Protein AF-A0A0Q5BHX9-F1 (afdb_monomer_lite)

pLDDT: mean 83.66, std 9.31, range [44.53, 96.62]

Structure (mmCIF, N/CA/C/O backbone):
data_AF-A0A0Q5BHX9-F1
#
_entry.id   AF-A0A0Q5BHX9-F1
#
loop_
_atom_site.group_PDB
_atom_site.id
_atom_site.type_symbol
_atom_site.label_atom_id
_atom_site.label_alt_id
_atom_site.label_comp_id
_atom_site.label_asym_id
_atom_site.label_entity_id
_atom_site.label_seq_id
_atom_site.pdbx_PDB_ins_code
_atom_site.Cartn_x
_atom_site.Cartn_y
_atom_site.Cartn_z
_atom_site.occupancy
_atom_site.B_iso_or_equiv
_atom_site.auth_seq_id
_atom_site.auth_comp_id
_atom_site.auth_asym_id
_atom_site.auth_atom_id
_atom_site.pdbx_PDB_model_num
ATOM 1 N N . MET A 1 1 ? 22.076 -3.903 -33.497 1.00 70.56 1 MET A N 1
ATOM 2 C CA . MET A 1 1 ? 22.613 -3.344 -32.240 1.00 70.56 1 MET A CA 1
ATOM 3 C C . MET A 1 1 ? 22.388 -4.386 -31.157 1.00 70.56 1 MET A C 1
ATOM 5 O O . MET A 1 1 ? 21.286 -4.913 -31.093 1.00 70.56 1 MET A O 1
ATOM 9 N N . SER A 1 2 ? 23.428 -4.766 -30.419 1.00 85.19 2 SER A N 1
ATOM 10 C CA . SER A 1 2 ? 23.358 -5.729 -29.311 1.00 85.19 2 SER A CA 1
ATOM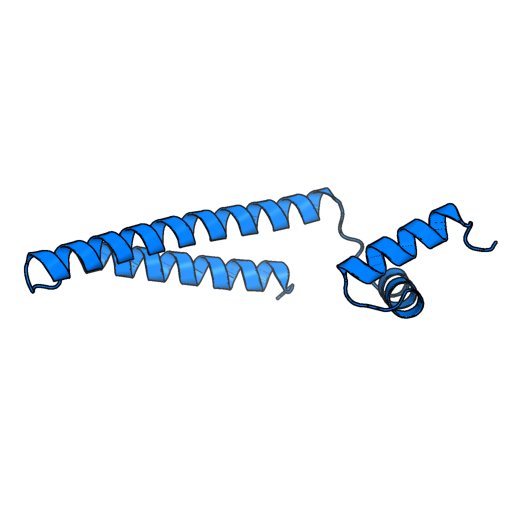 11 C C . SER A 1 2 ? 23.388 -4.991 -27.976 1.00 85.19 2 SER A C 1
ATOM 13 O O . SER A 1 2 ? 23.937 -3.894 -27.907 1.00 85.19 2 SER A O 1
ATOM 15 N N . VAL A 1 3 ? 22.827 -5.608 -26.937 1.00 89.75 3 VAL A N 1
ATOM 16 C CA . VAL A 1 3 ? 22.885 -5.113 -25.555 1.00 89.75 3 VAL A CA 1
ATOM 17 C C . VAL A 1 3 ? 24.351 -4.998 -25.123 1.00 89.75 3 VAL A C 1
ATOM 19 O O . VAL A 1 3 ? 25.135 -5.928 -25.331 1.00 89.75 3 VAL A O 1
ATOM 22 N N . THR A 1 4 ? 24.737 -3.852 -24.571 1.00 96.06 4 THR A N 1
ATOM 23 C CA . THR A 1 4 ? 26.073 -3.633 -24.000 1.00 96.06 4 THR A CA 1
ATOM 24 C C . THR A 1 4 ? 26.235 -4.393 -22.675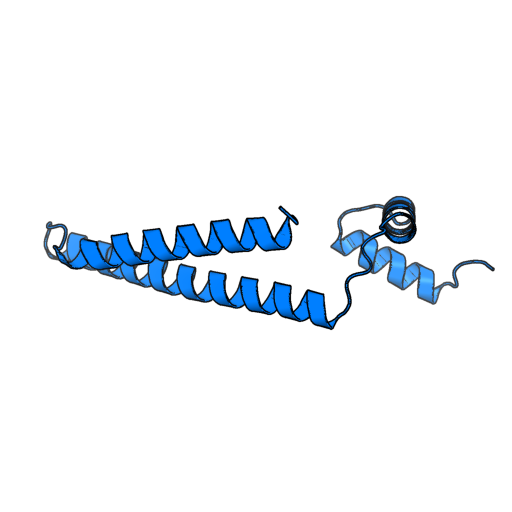 1.00 96.06 4 THR A C 1
ATOM 26 O O . THR A 1 4 ? 25.240 -4.737 -22.039 1.00 96.06 4 THR A O 1
ATOM 29 N N . PRO A 1 5 ? 27.468 -4.649 -22.196 1.00 95.94 5 PRO A N 1
ATOM 30 C CA . PRO A 1 5 ? 27.672 -5.325 -20.910 1.00 95.94 5 PRO A CA 1
ATOM 31 C C . PRO A 1 5 ? 27.011 -4.613 -19.719 1.00 95.94 5 PRO A C 1
ATOM 33 O O . PRO A 1 5 ? 26.523 -5.268 -18.801 1.00 95.94 5 PRO A O 1
ATOM 36 N N . GLU A 1 6 ? 26.972 -3.279 -19.740 1.00 95.50 6 GLU A N 1
ATOM 37 C CA . GLU A 1 6 ? 26.328 -2.472 -18.699 1.00 95.50 6 GLU A CA 1
ATOM 38 C C . GLU A 1 6 ? 24.798 -2.605 -18.742 1.00 95.50 6 GLU A C 1
ATOM 40 O O . GLU A 1 6 ? 24.157 -2.824 -17.714 1.00 95.50 6 GLU A O 1
ATOM 45 N N . GLU A 1 7 ? 24.201 -2.552 -19.934 1.00 93.12 7 GLU A N 1
ATOM 46 C CA . GLU A 1 7 ? 22.765 -2.791 -20.109 1.00 93.12 7 GLU A CA 1
ATOM 47 C C . GLU A 1 7 ? 22.374 -4.230 -19.721 1.00 93.12 7 GLU A C 1
ATOM 49 O O . GLU A 1 7 ? 21.332 -4.429 -19.097 1.00 93.12 7 GLU A O 1
ATOM 54 N N . ASP A 1 8 ? 23.214 -5.231 -20.016 1.00 95.19 8 ASP A N 1
ATOM 55 C CA . ASP A 1 8 ? 22.984 -6.628 -19.614 1.00 95.19 8 ASP A CA 1
ATOM 56 C C . ASP A 1 8 ? 23.017 -6.789 -18.086 1.00 95.19 8 ASP A C 1
ATOM 58 O O . ASP A 1 8 ? 22.164 -7.470 -17.514 1.00 95.19 8 ASP A O 1
ATOM 62 N N . ALA A 1 9 ? 23.941 -6.107 -17.401 1.00 96.62 9 ALA A N 1
ATOM 63 C CA . ALA A 1 9 ? 23.986 -6.091 -15.940 1.00 96.62 9 ALA A CA 1
ATOM 64 C C . ALA A 1 9 ? 22.705 -5.489 -15.334 1.00 96.62 9 ALA A C 1
ATOM 66 O O . ALA A 1 9 ? 22.124 -6.074 -14.415 1.00 96.62 9 ALA A O 1
ATOM 67 N N . HIS A 1 10 ? 22.213 -4.372 -15.882 1.00 92.88 10 HIS A 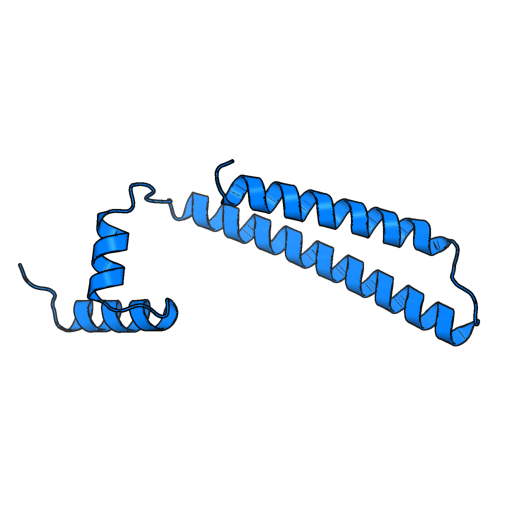N 1
ATOM 68 C CA . HIS A 1 10 ? 20.947 -3.772 -15.453 1.00 92.88 10 HIS A CA 1
ATOM 69 C C . HIS A 1 10 ? 19.746 -4.697 -15.692 1.00 92.88 10 HIS A C 1
ATOM 71 O O . HIS A 1 10 ? 18.884 -4.830 -14.818 1.00 92.88 10 HIS A O 1
ATOM 77 N N . LEU A 1 11 ? 19.689 -5.362 -16.849 1.00 93.19 11 LEU A N 1
ATOM 78 C CA . LEU A 1 11 ? 18.623 -6.311 -17.168 1.00 93.19 11 LEU A CA 1
ATOM 79 C C . LEU A 1 11 ? 18.618 -7.503 -16.209 1.00 93.19 11 LEU A C 1
ATOM 81 O O . LEU A 1 11 ? 17.548 -7.888 -15.741 1.00 93.19 11 LEU A O 1
ATOM 85 N N . ARG A 1 12 ? 19.790 -8.057 -15.873 1.00 95.31 12 ARG A N 1
ATOM 86 C CA . ARG A 1 12 ? 19.909 -9.157 -14.903 1.00 95.31 12 ARG A CA 1
ATOM 87 C C . ARG A 1 12 ? 19.447 -8.745 -13.511 1.00 95.31 12 ARG A C 1
ATOM 89 O O . ARG A 1 12 ? 18.619 -9.444 -12.937 1.00 95.31 12 ARG A O 1
ATOM 96 N N . ALA A 1 13 ? 19.908 -7.596 -13.013 1.00 93.12 13 ALA A N 1
ATOM 97 C CA . ALA A 1 13 ? 19.501 -7.086 -11.703 1.00 93.12 13 ALA A CA 1
ATOM 98 C C . ALA A 1 13 ? 17.982 -6.864 -11.624 1.00 93.12 13 ALA A C 1
ATOM 100 O O . ALA A 1 13 ? 17.337 -7.199 -10.633 1.00 93.12 13 ALA A O 1
ATOM 101 N N . ARG A 1 14 ? 17.377 -6.331 -12.692 1.00 91.56 14 ARG A N 1
ATOM 102 C CA . ARG A 1 14 ? 15.929 -6.108 -12.731 1.00 91.56 14 ARG A CA 1
ATOM 103 C C . ARG A 1 14 ? 15.131 -7.405 -12.863 1.00 91.56 14 ARG A C 1
ATOM 105 O O . ARG A 1 14 ? 14.065 -7.511 -12.265 1.00 91.56 14 ARG A O 1
ATOM 112 N N . ALA A 1 15 ? 15.636 -8.374 -13.622 1.00 89.31 15 ALA A N 1
ATOM 113 C CA . ALA A 1 15 ? 15.022 -9.689 -13.758 1.00 89.31 15 ALA A CA 1
ATOM 114 C C . ALA A 1 15 ? 15.045 -10.465 -12.428 1.00 89.31 15 ALA A C 1
ATOM 116 O O . ALA A 1 15 ? 14.047 -11.088 -12.084 1.00 89.31 15 ALA A O 1
ATOM 117 N N . GLU A 1 16 ? 16.127 -10.348 -11.650 1.00 93.31 16 GLU A N 1
ATOM 118 C CA . GLU A 1 16 ? 16.246 -10.925 -10.304 1.00 93.31 16 GLU A CA 1
ATOM 119 C C . GLU A 1 16 ? 15.194 -10.360 -9.340 1.00 93.31 16 GLU A C 1
ATOM 121 O O . GLU A 1 16 ? 14.463 -11.125 -8.720 1.00 93.31 16 GLU A O 1
ATOM 126 N N . VAL A 1 17 ? 15.046 -9.030 -9.276 1.00 87.56 17 VAL A N 1
ATOM 127 C CA . VAL A 1 17 ? 14.032 -8.369 -8.427 1.00 87.56 17 VAL A CA 1
ATOM 128 C C . VAL A 1 17 ? 12.604 -8.790 -8.786 1.00 87.56 17 VAL A C 1
ATOM 130 O O . VAL A 1 17 ? 11.736 -8.839 -7.919 1.00 87.56 17 VAL A O 1
ATOM 133 N N . LEU A 1 18 ? 12.349 -9.059 -10.067 1.00 84.56 18 LEU A N 1
ATOM 134 C CA . LEU A 1 18 ? 11.040 -9.468 -10.576 1.00 84.56 18 LEU A CA 1
ATOM 135 C C . LEU A 1 18 ? 10.850 -10.994 -10.596 1.00 84.56 18 LEU A C 1
ATOM 137 O O . LEU A 1 18 ? 9.798 -11.449 -11.034 1.00 84.56 18 LEU A O 1
ATOM 141 N N . GLU A 1 19 ? 11.847 -11.766 -10.152 1.00 90.38 19 GLU A N 1
ATOM 142 C CA . GLU A 1 19 ? 11.853 -13.236 -10.148 1.00 90.38 19 GLU A CA 1
ATOM 143 C C . GLU A 1 19 ? 11.555 -13.867 -11.527 1.00 90.38 19 GLU A C 1
ATOM 145 O O . GLU A 1 19 ? 10.903 -14.907 -11.645 1.00 90.38 19 GLU A O 1
ATOM 150 N N . VAL A 1 20 ? 12.054 -13.252 -12.603 1.00 91.25 20 VAL A N 1
ATOM 151 C CA . VAL A 1 20 ? 11.896 -13.731 -13.988 1.00 91.25 20 VAL A CA 1
ATOM 152 C C . VAL A 1 20 ? 13.244 -13.872 -14.693 1.00 91.25 20 VAL A C 1
ATOM 154 O O . VAL A 1 20 ? 14.282 -13.421 -14.219 1.00 91.25 20 VAL A O 1
ATOM 157 N N . THR A 1 21 ? 13.254 -14.498 -15.871 1.00 96.00 21 THR A N 1
ATOM 158 C CA . THR A 1 21 ? 14.452 -14.540 -16.723 1.00 96.00 21 THR A CA 1
ATOM 159 C C . THR A 1 21 ? 14.583 -13.259 -17.553 1.00 96.00 21 THR A C 1
ATOM 161 O O . THR A 1 21 ? 13.581 -12.637 -17.909 1.00 96.00 21 THR A O 1
ATOM 164 N N . VAL A 1 22 ? 15.810 -12.888 -17.939 1.00 93.50 22 VAL A N 1
ATOM 165 C CA . VAL A 1 22 ? 16.057 -11.722 -18.813 1.00 93.50 22 VAL A CA 1
ATOM 166 C C . VAL A 1 22 ? 15.256 -11.788 -20.129 1.00 93.50 22 VAL A C 1
ATOM 168 O O . VAL A 1 22 ? 14.613 -10.793 -20.465 1.00 93.50 22 VAL A O 1
ATOM 171 N N . PRO A 1 23 ? 15.183 -12.925 -20.858 1.00 94.56 23 PRO A N 1
ATOM 172 C CA . PRO A 1 23 ? 14.348 -13.011 -22.058 1.00 94.56 23 PRO A CA 1
ATOM 173 C C . PRO A 1 23 ? 12.858 -12.772 -21.785 1.00 94.56 23 PRO A C 1
ATOM 175 O O . PRO A 1 23 ? 12.188 -12.122 -22.585 1.00 94.56 23 PRO A O 1
ATOM 178 N N . ARG A 1 24 ? 12.337 -13.262 -20.649 1.00 88.81 24 ARG A N 1
ATOM 179 C CA . ARG A 1 24 ? 10.938 -13.058 -20.249 1.00 88.81 24 ARG A CA 1
ATOM 180 C C . ARG A 1 24 ? 10.658 -11.590 -19.937 1.00 88.81 24 ARG A C 1
ATOM 182 O O . ARG A 1 24 ? 9.690 -11.053 -20.464 1.00 88.81 24 ARG A O 1
ATOM 189 N N . LEU A 1 25 ? 11.539 -10.943 -19.173 1.00 89.25 25 LEU A N 1
ATOM 190 C CA . LEU A 1 25 ? 11.468 -9.514 -18.865 1.00 89.25 25 LEU A CA 1
ATOM 191 C C . LEU A 1 25 ? 11.439 -8.658 -20.138 1.00 89.25 25 LEU A C 1
ATOM 193 O O . LEU A 1 25 ? 10.606 -7.762 -20.260 1.00 89.25 25 LEU A O 1
ATOM 197 N N . LEU A 1 26 ? 12.340 -8.933 -21.086 1.00 90.19 26 LEU A N 1
ATOM 198 C CA . LEU A 1 26 ? 12.419 -8.205 -22.354 1.00 90.19 26 LEU A CA 1
ATOM 199 C C . LEU A 1 26 ? 11.163 -8.407 -23.204 1.00 90.19 26 LEU A C 1
ATOM 201 O O . LEU A 1 26 ? 10.625 -7.438 -23.731 1.00 90.19 26 LEU A O 1
ATOM 205 N N . PHE A 1 27 ? 10.680 -9.648 -23.309 1.00 88.81 27 PHE A N 1
ATOM 206 C CA . PHE A 1 27 ? 9.455 -9.961 -24.041 1.00 88.81 27 PHE A CA 1
ATOM 207 C C . PHE A 1 27 ? 8.241 -9.243 -23.443 1.00 88.81 27 PHE A C 1
ATOM 209 O O . PHE A 1 27 ? 7.513 -8.569 -24.165 1.00 88.81 27 PHE A O 1
ATOM 216 N N . GLU A 1 28 ? 8.044 -9.340 -22.127 1.00 83.25 28 GLU A N 1
ATOM 217 C CA . GLU A 1 28 ? 6.930 -8.686 -21.436 1.00 83.25 28 GLU A CA 1
ATOM 218 C C . GLU A 1 28 ? 7.016 -7.165 -21.556 1.00 83.25 28 GLU A C 1
ATOM 220 O O . GLU A 1 28 ? 6.017 -6.524 -21.857 1.00 83.25 28 GLU A O 1
ATOM 225 N N . SER A 1 29 ? 8.209 -6.585 -21.409 1.00 82.75 29 SER A N 1
ATOM 226 C CA . SER A 1 29 ? 8.413 -5.134 -21.518 1.00 82.75 29 SER A CA 1
ATOM 227 C C . SER A 1 29 ? 8.182 -4.617 -22.940 1.00 82.75 29 SER A C 1
ATOM 229 O O . SER A 1 29 ? 7.624 -3.538 -23.110 1.00 82.75 29 SER A O 1
ATOM 231 N N . ALA A 1 30 ? 8.572 -5.385 -23.962 1.00 84.56 30 ALA A N 1
ATOM 232 C CA . ALA A 1 30 ? 8.343 -5.039 -25.364 1.00 84.56 30 ALA A CA 1
ATOM 233 C C . ALA A 1 30 ? 6.875 -5.213 -25.790 1.00 84.56 30 ALA A C 1
ATOM 235 O O . ALA A 1 30 ? 6.408 -4.498 -26.674 1.00 84.56 30 ALA A O 1
ATOM 236 N N . MET A 1 31 ? 6.157 -6.169 -25.192 1.00 80.62 31 MET A N 1
ATOM 237 C CA . MET A 1 31 ? 4.756 -6.476 -25.511 1.00 80.62 31 MET A CA 1
ATOM 238 C C . MET A 1 31 ? 3.748 -5.733 -24.626 1.00 80.62 31 MET A C 1
ATOM 240 O O . MET A 1 31 ? 2.549 -5.755 -24.911 1.00 80.62 31 MET A O 1
ATOM 244 N N . ASN A 1 32 ? 4.194 -5.077 -23.554 1.00 72.88 32 ASN A N 1
ATOM 245 C CA . ASN A 1 32 ? 3.309 -4.334 -22.671 1.00 72.88 32 ASN A CA 1
ATOM 246 C C . ASN A 1 32 ? 2.869 -3.016 -23.328 1.00 72.88 32 ASN A C 1
ATOM 248 O O . ASN A 1 32 ? 3.617 -2.044 -23.385 1.00 72.88 32 ASN A O 1
ATOM 252 N N . ALA A 1 33 ? 1.618 -2.976 -23.791 1.00 57.53 33 ALA A N 1
ATOM 253 C CA . ALA A 1 33 ? 1.002 -1.781 -24.368 1.00 57.53 33 ALA A CA 1
ATOM 254 C C . ALA A 1 33 ? 0.730 -0.666 -23.334 1.00 57.53 33 ALA A C 1
ATOM 256 O O . ALA A 1 33 ? 0.466 0.473 -23.713 1.00 57.53 33 ALA A O 1
ATOM 257 N N . GLN A 1 34 ? 0.785 -0.973 -22.032 1.00 60.00 34 GLN A N 1
ATOM 258 C CA . GLN A 1 34 ? 0.619 -0.006 -20.949 1.00 60.00 34 GLN A CA 1
ATOM 259 C C . GLN A 1 34 ? 1.982 0.520 -20.488 1.00 60.00 34 GLN A C 1
ATOM 261 O O . GLN A 1 34 ? 2.486 0.154 -19.424 1.00 60.00 34 GLN A O 1
ATOM 266 N N . VAL A 1 35 ? 2.571 1.429 -21.266 1.00 59.16 35 VAL A N 1
ATOM 267 C CA . VAL A 1 35 ? 3.641 2.295 -20.751 1.00 59.16 35 VAL A CA 1
ATOM 268 C C . VAL A 1 35 ? 3.002 3.250 -19.743 1.00 59.16 35 VAL A C 1
ATOM 270 O O . VAL A 1 35 ? 2.373 4.233 -20.126 1.00 59.16 35 VAL A O 1
ATOM 273 N N . ARG A 1 36 ? 3.116 2.938 -18.448 1.00 65.00 36 ARG A N 1
ATOM 274 C CA . ARG A 1 36 ? 2.710 3.858 -17.379 1.00 65.00 36 ARG A CA 1
ATOM 275 C C . ARG A 1 36 ? 3.780 4.926 -17.214 1.00 65.00 36 ARG A C 1
ATOM 277 O O . ARG A 1 36 ? 4.968 4.622 -17.134 1.00 65.00 36 ARG A O 1
ATOM 284 N N . THR A 1 37 ? 3.358 6.175 -17.134 1.00 68.38 37 THR A N 1
ATOM 285 C CA . THR A 1 37 ? 4.236 7.296 -16.805 1.00 68.38 37 THR A CA 1
ATOM 286 C C . THR A 1 37 ? 4.668 7.233 -15.336 1.00 68.38 37 THR A C 1
ATOM 288 O O . THR A 1 37 ? 3.935 6.743 -14.471 1.00 68.38 37 THR A O 1
ATOM 291 N N . ASP A 1 38 ? 5.821 7.822 -15.009 1.00 74.50 38 ASP A N 1
ATOM 292 C CA . ASP A 1 38 ? 6.273 7.982 -13.615 1.00 74.50 38 ASP A CA 1
ATOM 293 C C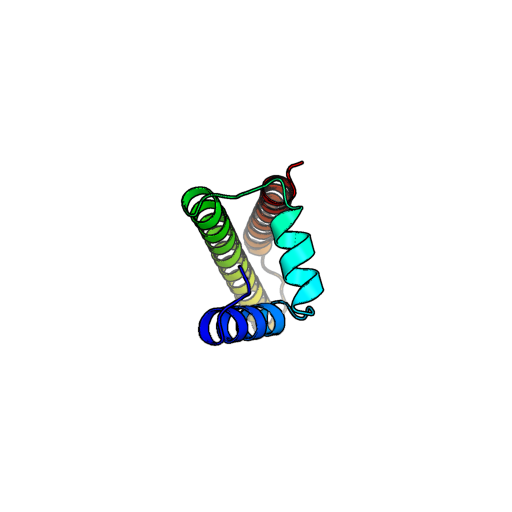 . ASP A 1 38 ? 5.251 8.731 -12.741 1.00 74.50 38 ASP A C 1
ATOM 295 O O . ASP A 1 38 ? 5.236 8.601 -11.515 1.00 74.50 38 ASP A O 1
ATOM 299 N N . THR A 1 39 ? 4.406 9.561 -13.352 1.00 71.50 39 THR A N 1
ATOM 300 C CA . THR A 1 39 ? 3.322 10.274 -12.668 1.00 71.50 39 THR A CA 1
ATOM 301 C C . THR A 1 39 ? 2.199 9.318 -12.273 1.00 71.50 39 THR A C 1
ATOM 303 O O . THR A 1 39 ? 1.797 9.308 -11.110 1.00 71.50 39 THR A O 1
ATOM 306 N N . GLU A 1 40 ? 1.734 8.470 -13.191 1.00 70.88 40 GLU A N 1
ATOM 307 C CA . GLU A 1 40 ? 0.722 7.446 -12.899 1.00 70.88 40 GLU A CA 1
ATOM 308 C C . GLU A 1 40 ? 1.232 6.449 -11.855 1.00 70.88 40 GLU A C 1
ATOM 310 O O . GLU A 1 40 ? 0.510 6.105 -10.919 1.00 70.88 40 GLU A O 1
ATOM 315 N N . TRP A 1 41 ? 2.503 6.049 -11.944 1.00 79.31 41 TRP A N 1
ATOM 316 C CA . TRP A 1 41 ? 3.117 5.183 -10.940 1.00 79.31 41 TRP A CA 1
ATOM 317 C C . TRP A 1 41 ? 3.176 5.834 -9.551 1.00 79.31 41 TRP A C 1
ATOM 319 O O . TRP A 1 41 ? 2.827 5.206 -8.551 1.00 79.31 41 TRP A O 1
ATOM 329 N N . ARG A 1 42 ? 3.543 7.119 -9.464 1.00 76.1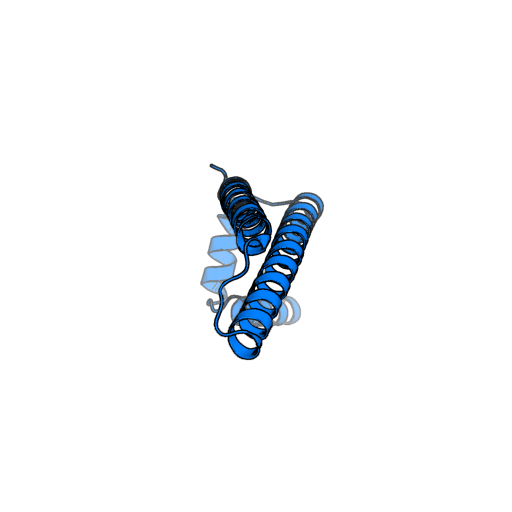2 42 ARG A N 1
ATOM 330 C CA . ARG A 1 42 ? 3.527 7.861 -8.192 1.00 76.12 42 ARG A CA 1
ATOM 331 C C . ARG A 1 42 ? 2.130 7.958 -7.584 1.00 76.12 42 ARG A C 1
ATOM 333 O O . ARG A 1 42 ? 2.006 7.874 -6.363 1.00 76.12 42 ARG A O 1
ATOM 340 N N . LEU A 1 43 ? 1.086 8.089 -8.404 1.00 81.62 43 LEU A N 1
ATOM 341 C CA . LEU A 1 43 ? -0.299 8.060 -7.927 1.00 81.62 43 LEU A CA 1
ATOM 342 C C . LEU A 1 43 ? -0.657 6.693 -7.334 1.00 81.62 43 LEU A C 1
ATOM 344 O O . LEU A 1 43 ? -1.204 6.641 -6.235 1.00 81.62 43 LEU A O 1
ATOM 348 N N . VAL A 1 44 ? -0.275 5.597 -7.997 1.00 82.06 44 VAL A N 1
ATOM 349 C CA . VAL A 1 44 ? -0.449 4.228 -7.477 1.00 82.06 44 VAL A CA 1
ATOM 350 C C . VAL A 1 44 ? 0.232 4.055 -6.119 1.00 82.06 44 VAL A C 1
ATOM 352 O O . VAL A 1 44 ? -0.392 3.603 -5.160 1.00 82.06 44 VAL A O 1
ATOM 355 N N . VAL A 1 45 ? 1.495 4.468 -6.010 1.00 83.31 45 VAL A N 1
ATOM 356 C CA . VAL A 1 45 ? 2.258 4.386 -4.758 1.00 83.31 45 VAL A CA 1
ATOM 357 C C . VAL A 1 45 ? 1.604 5.226 -3.654 1.00 83.31 45 VAL A C 1
ATOM 359 O O . VAL A 1 45 ? 1.487 4.767 -2.518 1.00 83.31 45 VAL A O 1
ATOM 362 N N . ALA A 1 46 ? 1.116 6.428 -3.970 1.00 86.06 46 ALA A N 1
ATOM 363 C CA . ALA A 1 46 ? 0.419 7.278 -3.006 1.00 86.06 46 ALA A CA 1
ATOM 364 C C . ALA A 1 46 ? -0.895 6.652 -2.499 1.00 86.06 46 ALA A C 1
ATOM 366 O O . ALA A 1 46 ? -1.197 6.746 -1.306 1.00 86.06 46 ALA A O 1
ATOM 367 N N . GLU A 1 47 ? -1.662 5.994 -3.373 1.00 83.31 47 GLU A N 1
ATOM 368 C CA . GLU A 1 47 ? -2.876 5.258 -2.993 1.00 83.31 47 GLU A CA 1
ATOM 369 C C . GLU A 1 47 ? -2.564 4.066 -2.077 1.00 83.31 47 GLU A C 1
ATOM 371 O O . GLU A 1 47 ? -3.232 3.882 -1.057 1.00 83.31 47 GLU A O 1
ATOM 376 N N . LEU A 1 48 ? -1.499 3.312 -2.369 1.00 85.06 48 LEU A N 1
ATOM 377 C CA . LEU A 1 48 ? -1.034 2.224 -1.502 1.00 85.06 48 LEU A CA 1
ATOM 378 C C . LEU A 1 48 ? -0.631 2.741 -0.113 1.00 85.06 48 LEU A C 1
ATOM 380 O O . LEU A 1 48 ? -1.075 2.193 0.896 1.00 85.06 48 LEU A O 1
ATOM 384 N N . PHE A 1 49 ? 0.117 3.847 -0.036 1.00 87.00 49 PHE A N 1
ATOM 385 C CA . PHE A 1 49 ? 0.465 4.471 1.246 1.00 87.00 49 PHE A CA 1
ATOM 386 C C . PHE A 1 49 ? -0.766 4.914 2.046 1.00 87.00 49 PHE A C 1
ATOM 388 O O . PHE A 1 49 ? -0.788 4.771 3.273 1.00 87.00 49 PHE A O 1
ATOM 395 N N . ARG A 1 50 ? -1.801 5.447 1.380 1.00 87.00 50 ARG A N 1
ATOM 396 C CA . ARG A 1 50 ? -3.072 5.791 2.037 1.00 87.00 50 ARG A CA 1
ATOM 397 C C . ARG A 1 50 ? -3.738 4.551 2.634 1.00 87.00 50 ARG A C 1
ATOM 399 O O . ARG A 1 50 ? -4.144 4.598 3.795 1.00 87.00 50 ARG A O 1
ATOM 406 N N . ALA A 1 51 ? -3.807 3.450 1.885 1.00 85.62 51 ALA A N 1
ATOM 407 C CA . ALA A 1 51 ? -4.372 2.193 2.371 1.00 85.62 51 ALA A CA 1
ATOM 408 C C . ALA A 1 51 ? -3.586 1.627 3.570 1.00 85.62 51 ALA A C 1
ATOM 410 O O . ALA A 1 51 ? -4.191 1.280 4.586 1.00 85.62 51 ALA A O 1
ATOM 411 N N . SER A 1 52 ? -2.248 1.622 3.511 1.00 85.12 52 SER A N 1
ATOM 412 C CA . SER A 1 52 ? -1.395 1.151 4.613 1.00 85.12 52 SER A CA 1
ATOM 413 C C . SER A 1 52 ? -1.611 1.934 5.911 1.00 85.12 52 SER A C 1
ATOM 415 O O . SER A 1 52 ? -1.715 1.328 6.976 1.00 85.12 52 SER A O 1
ATOM 417 N N . LYS A 1 53 ? -1.748 3.268 5.844 1.00 87.81 53 LYS A N 1
ATOM 418 C CA . LYS A 1 53 ? -2.024 4.094 7.036 1.00 87.81 53 LYS A CA 1
ATOM 419 C C . LYS A 1 53 ? -3.361 3.752 7.695 1.00 87.81 53 LYS A C 1
ATOM 421 O O . LYS A 1 53 ? -3.466 3.760 8.918 1.00 87.81 53 LYS A O 1
ATOM 426 N N . LEU A 1 54 ? -4.387 3.450 6.903 1.00 86.62 54 LEU A N 1
ATOM 427 C CA . LEU A 1 54 ? -5.689 3.067 7.447 1.00 86.62 54 LEU A CA 1
ATOM 428 C C . LEU A 1 54 ? -5.676 1.675 8.074 1.00 86.62 54 LEU A C 1
ATOM 430 O O . LEU A 1 54 ? -6.282 1.467 9.128 1.00 86.62 54 LEU A O 1
ATOM 434 N N . LEU A 1 55 ? -4.957 0.737 7.456 1.00 88.00 55 LEU A N 1
ATOM 435 C CA . LEU A 1 55 ? -4.746 -0.581 8.038 1.00 88.00 55 LEU A CA 1
ATOM 436 C C . LEU A 1 55 ? -4.029 -0.470 9.388 1.00 88.00 55 LEU A C 1
ATOM 438 O O . LEU A 1 55 ? -4.465 -1.089 10.354 1.00 88.00 55 LEU A O 1
ATOM 442 N N . GLN A 1 56 ? -2.997 0.376 9.482 1.00 88.88 56 GLN A N 1
ATOM 443 C CA . GLN A 1 56 ? -2.307 0.644 10.743 1.00 88.88 56 GLN A CA 1
ATOM 444 C C . GLN A 1 56 ? -3.278 1.141 11.826 1.00 88.88 56 GLN A C 1
ATOM 446 O O . GLN A 1 56 ? -3.318 0.563 12.910 1.00 88.88 56 GLN A O 1
ATOM 451 N N . LYS A 1 57 ? -4.116 2.139 11.518 1.00 88.00 57 LYS A N 1
ATOM 452 C CA . LYS A 1 57 ? -5.120 2.660 12.461 1.00 88.00 57 LYS A CA 1
ATOM 453 C C . LYS A 1 57 ? -6.110 1.579 12.915 1.00 88.00 57 LYS A C 1
ATOM 455 O O . LYS A 1 57 ? -6.463 1.497 14.086 1.00 88.00 57 LYS A O 1
ATOM 460 N N . THR A 1 58 ? -6.537 0.709 12.001 1.00 88.38 58 THR A N 1
ATOM 461 C CA . THR A 1 58 ? -7.437 -0.409 12.334 1.00 88.38 58 THR A CA 1
ATOM 462 C C . THR A 1 58 ? -6.761 -1.411 13.268 1.00 88.38 58 THR A C 1
ATOM 464 O O . THR A 1 58 ? -7.366 -1.840 14.248 1.00 88.38 58 THR A O 1
ATOM 467 N N . SER A 1 59 ? -5.497 -1.752 13.009 1.00 87.38 59 SER A N 1
ATOM 468 C CA . SER A 1 59 ? -4.702 -2.621 13.883 1.00 87.38 59 SER A CA 1
ATOM 469 C C . SER A 1 59 ? -4.504 -2.012 15.272 1.00 87.38 59 SER A C 1
ATOM 471 O O . SER A 1 59 ? -4.591 -2.717 16.276 1.00 87.38 59 SER A O 1
ATOM 473 N N . GLU A 1 60 ? -4.281 -0.700 15.353 1.00 89.75 60 GLU A N 1
ATOM 474 C CA . GLU A 1 60 ? -4.211 0.028 16.623 1.00 89.75 60 GLU A CA 1
ATOM 475 C C . GLU A 1 60 ? -5.536 -0.063 17.392 1.00 89.75 60 GLU A C 1
ATOM 477 O O . GLU A 1 60 ? -5.518 -0.398 18.577 1.00 89.75 60 GLU A O 1
ATOM 482 N N . ASN A 1 61 ? -6.675 0.133 16.721 1.00 87.88 61 ASN A N 1
ATOM 483 C CA . ASN A 1 61 ? -8.000 -0.018 17.328 1.00 87.88 61 ASN A CA 1
ATOM 484 C C . ASN A 1 61 ? -8.238 -1.451 17.835 1.00 87.88 61 ASN A C 1
ATOM 486 O O . ASN A 1 61 ? -8.676 -1.641 18.968 1.00 87.88 61 ASN A O 1
ATOM 490 N N . MET A 1 62 ? -7.900 -2.473 17.041 1.00 86.81 62 MET A N 1
ATOM 491 C CA . MET A 1 62 ? -8.011 -3.879 17.461 1.00 86.81 62 MET A CA 1
ATOM 492 C C . MET A 1 62 ? -7.140 -4.180 18.687 1.00 86.81 62 MET A C 1
ATOM 494 O O . MET A 1 62 ? -7.586 -4.851 19.617 1.00 86.81 62 MET A O 1
ATOM 498 N N . ASN A 1 63 ? -5.921 -3.637 18.733 1.00 88.56 63 ASN A N 1
ATOM 499 C CA . ASN A 1 63 ? -5.040 -3.778 19.891 1.00 88.56 63 ASN A CA 1
ATOM 500 C C . ASN A 1 63 ? -5.611 -3.103 21.145 1.00 88.56 63 ASN A C 1
ATOM 502 O O . ASN A 1 63 ? -5.450 -3.630 22.246 1.00 88.56 63 ASN A O 1
ATOM 506 N N . GLN A 1 64 ? -6.275 -1.954 21.004 1.00 86.75 64 GLN A N 1
ATOM 507 C CA . GLN A 1 64 ? -6.949 -1.288 22.122 1.00 86.75 64 GLN A CA 1
ATOM 508 C C . GLN A 1 64 ? -8.112 -2.134 22.654 1.00 86.75 64 GLN A C 1
ATOM 510 O O . GLN A 1 64 ? -8.180 -2.370 23.860 1.00 86.75 64 GLN A O 1
ATOM 515 N N . LEU A 1 65 ? -8.952 -2.673 21.764 1.00 87.00 65 LEU A N 1
ATOM 516 C CA . LEU A 1 65 ? -10.047 -3.573 22.139 1.00 87.00 65 LEU A CA 1
ATOM 517 C C . LEU A 1 65 ? -9.542 -4.825 22.858 1.00 87.00 65 LEU A C 1
ATOM 519 O O . LEU A 1 65 ? -10.085 -5.198 23.894 1.00 87.00 65 LEU A O 1
ATOM 523 N N . ALA A 1 66 ? -8.478 -5.449 22.347 1.00 85.88 66 ALA A N 1
ATOM 524 C CA . ALA A 1 66 ? -7.881 -6.625 22.972 1.00 85.88 66 ALA A CA 1
ATOM 525 C C . ALA A 1 66 ? -7.375 -6.319 24.391 1.00 85.88 66 ALA A C 1
ATOM 527 O O . ALA A 1 66 ? -7.637 -7.079 25.321 1.00 85.88 66 ALA A O 1
ATOM 528 N N . ARG A 1 67 ? -6.690 -5.183 24.587 1.00 87.12 67 ARG A N 1
ATOM 529 C CA . ARG A 1 67 ? -6.219 -4.759 25.917 1.00 87.12 67 ARG A CA 1
ATOM 530 C C . ARG A 1 67 ? -7.374 -4.497 26.879 1.00 87.12 67 ARG A C 1
ATOM 532 O O . ARG A 1 67 ? -7.289 -4.927 28.024 1.00 87.12 67 ARG A O 1
ATOM 539 N N . PHE A 1 68 ? -8.435 -3.833 26.420 1.00 85.25 68 PHE A N 1
ATOM 540 C CA . PHE A 1 68 ? -9.623 -3.574 27.233 1.00 85.25 68 PHE A CA 1
ATOM 541 C C . PHE A 1 68 ? -10.342 -4.870 27.626 1.00 85.25 68 PHE A C 1
ATOM 543 O O . PHE A 1 68 ? -10.688 -5.066 28.790 1.00 85.25 68 PHE A O 1
ATOM 550 N N . ALA A 1 69 ? -10.545 -5.779 26.670 1.00 85.56 69 ALA A N 1
ATOM 551 C CA . ALA A 1 69 ? -11.196 -7.057 26.933 1.00 85.56 69 ALA A CA 1
ATOM 552 C C . ALA A 1 69 ? -10.391 -7.900 27.929 1.00 85.56 69 ALA A C 1
ATOM 554 O O . ALA A 1 69 ? -10.963 -8.485 28.846 1.00 85.56 69 ALA A O 1
ATOM 555 N N . ASN A 1 70 ? -9.062 -7.888 27.813 1.00 85.69 70 ASN A N 1
ATOM 556 C CA . ASN A 1 70 ? -8.182 -8.573 28.756 1.00 85.69 70 ASN A CA 1
ATOM 557 C C . ASN A 1 70 ? -8.203 -7.950 30.162 1.00 85.69 70 ASN A C 1
ATOM 559 O O . ASN A 1 70 ? -8.005 -8.674 31.134 1.00 85.69 70 ASN A O 1
ATOM 563 N N . SER A 1 71 ? -8.418 -6.635 30.294 1.00 87.94 71 SER A N 1
ATOM 564 C CA . SER A 1 71 ? -8.433 -5.964 31.601 1.00 87.94 71 SER A CA 1
ATOM 565 C C . SER A 1 71 ? -9.785 -6.027 32.314 1.00 87.94 71 SER A C 1
ATOM 567 O O . SER A 1 71 ? -9.818 -6.017 33.542 1.00 87.94 71 SER A O 1
ATOM 569 N N . THR A 1 72 ? -10.892 -6.091 31.572 1.00 82.88 72 THR A N 1
ATOM 570 C CA . THR A 1 72 ? -12.255 -5.999 32.130 1.00 82.88 72 THR A CA 1
ATOM 571 C C . THR A 1 72 ? -13.067 -7.287 32.012 1.00 82.88 72 THR A C 1
ATOM 573 O O . THR A 1 72 ? -14.103 -7.418 32.662 1.00 82.88 72 THR A O 1
ATOM 576 N N . GLY A 1 73 ? -12.636 -8.238 31.175 1.00 82.12 73 GLY A N 1
ATOM 577 C CA . GLY A 1 73 ? -13.423 -9.421 30.820 1.00 82.12 73 GLY A CA 1
ATOM 578 C C . GLY A 1 73 ? -14.663 -9.104 29.975 1.00 82.12 73 GLY A C 1
ATOM 579 O O . GLY A 1 73 ? -15.520 -9.970 29.804 1.00 82.12 73 GLY A O 1
ATOM 580 N N . GLN A 1 74 ? -14.787 -7.875 29.463 1.00 79.94 74 GLN A N 1
ATOM 581 C CA . GLN A 1 74 ? -15.938 -7.397 28.700 1.00 79.94 74 GLN A CA 1
ATOM 582 C C . GLN A 1 74 ? -15.500 -6.853 27.340 1.00 79.94 74 GLN A C 1
ATOM 584 O O . GLN A 1 74 ? -14.430 -6.265 27.202 1.00 79.94 74 GLN A O 1
ATOM 589 N N . PHE A 1 75 ? -16.341 -7.023 26.321 1.00 73.12 75 PHE A N 1
ATOM 590 C CA . PHE A 1 75 ? -16.104 -6.418 25.013 1.00 73.12 75 PHE A CA 1
ATOM 591 C C . PHE A 1 75 ? -16.757 -5.027 24.972 1.00 73.12 75 PHE A C 1
ATOM 593 O O . PHE A 1 75 ? -17.958 -4.928 25.235 1.00 73.12 75 PHE A O 1
ATOM 600 N N . PRO A 1 76 ? -16.007 -3.950 24.689 1.00 72.31 76 PRO A N 1
ATOM 601 C CA . PRO A 1 76 ? -16.508 -2.595 24.878 1.00 72.31 76 PRO A CA 1
ATOM 602 C C . PRO A 1 76 ? -17.471 -2.178 23.764 1.00 72.31 76 PRO A C 1
ATOM 604 O O . PRO A 1 76 ? -17.328 -2.571 22.603 1.00 72.31 76 PRO A O 1
ATOM 607 N N . ALA A 1 77 ? -18.422 -1.307 24.108 1.00 71.94 77 ALA A N 1
ATOM 608 C CA . ALA A 1 77 ? -19.348 -0.700 23.152 1.00 71.94 77 ALA A CA 1
ATOM 609 C C . ALA A 1 77 ? -18.625 0.146 22.079 1.00 71.94 77 ALA A C 1
ATOM 611 O O . ALA A 1 77 ? -19.119 0.273 20.960 1.00 71.94 77 ALA A O 1
ATOM 612 N N . GLU A 1 78 ? -17.417 0.647 22.370 1.00 67.75 78 GLU A N 1
ATOM 613 C CA . GLU A 1 78 ? -16.549 1.362 21.417 1.00 67.75 78 GLU A CA 1
ATOM 614 C C . GLU A 1 78 ? -16.066 0.481 20.249 1.00 67.75 78 GLU A C 1
ATOM 616 O O . GLU A 1 78 ? -15.579 0.990 19.239 1.00 67.75 78 GLU A O 1
ATOM 621 N N . ALA A 1 79 ? -16.270 -0.841 20.308 1.00 76.94 79 ALA A N 1
ATOM 622 C CA . ALA A 1 79 ? -16.024 -1.722 19.170 1.00 76.94 79 ALA A CA 1
ATOM 623 C C . ALA A 1 79 ? -16.865 -1.368 17.930 1.00 76.94 79 ALA A C 1
ATOM 625 O O . ALA A 1 79 ? -16.506 -1.764 16.819 1.00 76.94 79 ALA A O 1
ATOM 626 N N . VAL A 1 80 ? -17.948 -0.596 18.092 1.00 78.56 80 VAL A N 1
ATOM 627 C CA . VAL A 1 80 ? -18.716 -0.027 16.976 1.00 78.56 80 VAL A CA 1
ATOM 628 C C . VAL A 1 80 ? -17.830 0.856 16.092 1.00 78.56 80 VAL A C 1
ATOM 630 O O . VAL A 1 80 ? -17.859 0.704 14.872 1.00 78.56 80 VAL A O 1
ATOM 633 N N . GLU A 1 81 ? -16.989 1.713 16.675 1.00 81.44 81 GLU A N 1
ATOM 634 C CA . GLU A 1 81 ? -16.079 2.575 15.907 1.00 81.44 81 GLU A CA 1
ATOM 635 C C . GLU A 1 81 ? -15.010 1.759 15.179 1.00 81.44 81 GLU A C 1
ATOM 637 O O . GLU A 1 81 ? -14.689 2.022 14.019 1.00 81.44 81 GLU A O 1
ATOM 642 N N . ALA A 1 82 ? -14.488 0.720 15.829 1.00 82.75 82 ALA A N 1
ATOM 643 C CA . ALA A 1 82 ? -13.508 -0.163 15.215 1.00 82.75 82 ALA A CA 1
ATOM 644 C C . ALA A 1 82 ? -14.110 -0.989 14.063 1.00 82.75 82 ALA A C 1
ATOM 646 O O . ALA A 1 82 ? -13.451 -1.192 13.041 1.00 82.75 82 ALA A O 1
ATOM 647 N N . ALA A 1 83 ? -15.369 -1.421 14.192 1.00 82.88 83 ALA A N 1
ATOM 648 C CA . ALA A 1 83 ? -16.112 -2.080 13.123 1.00 82.88 83 ALA A CA 1
ATOM 649 C C . ALA A 1 83 ? -16.392 -1.128 11.946 1.00 82.88 83 ALA A C 1
ATOM 651 O O . ALA A 1 83 ? -16.282 -1.538 10.789 1.00 82.88 83 ALA A O 1
ATOM 652 N N . GLU A 1 84 ? -16.714 0.140 12.215 1.00 86.56 84 GLU A N 1
ATOM 653 C CA . GLU A 1 84 ? -16.871 1.169 11.181 1.00 86.56 84 GLU A CA 1
ATOM 654 C C . GLU A 1 84 ? -15.555 1.471 10.454 1.00 86.56 84 GLU A C 1
ATOM 656 O O . GLU A 1 84 ? -15.524 1.484 9.218 1.00 86.56 84 GLU A O 1
ATOM 661 N N . GLU A 1 85 ? -14.446 1.641 11.182 1.00 86.62 85 GLU A N 1
ATOM 662 C CA . GLU A 1 85 ? -13.129 1.843 10.570 1.00 86.62 85 GLU A CA 1
ATOM 663 C C . GLU A 1 85 ? -12.730 0.616 9.740 1.00 86.62 85 GLU A C 1
ATOM 665 O O . GLU A 1 85 ? -12.333 0.772 8.588 1.00 86.62 85 GLU A O 1
ATOM 670 N N . TYR A 1 86 ? -12.952 -0.607 10.23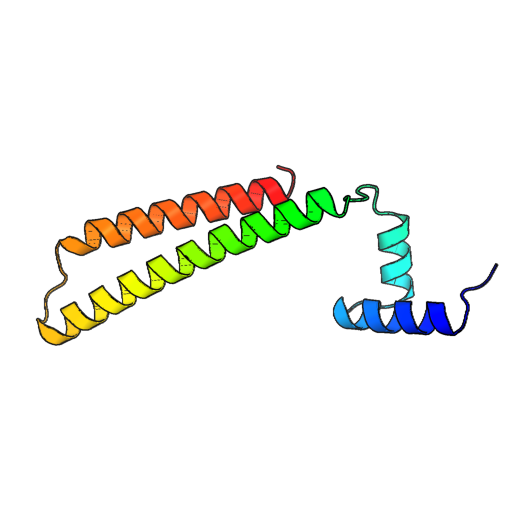5 1.00 87.19 86 TYR A N 1
ATOM 671 C CA . TYR A 1 86 ? -12.724 -1.829 9.459 1.00 87.19 86 TYR A CA 1
ATOM 672 C C . TYR A 1 86 ? -13.527 -1.846 8.146 1.00 87.19 86 TYR A C 1
ATOM 674 O O . TYR A 1 86 ? -12.960 -2.076 7.073 1.00 87.19 86 TYR A O 1
ATOM 682 N N . ARG A 1 87 ? -14.836 -1.546 8.194 1.00 88.94 87 ARG A N 1
ATOM 683 C CA . ARG A 1 87 ? -15.680 -1.447 6.988 1.00 88.94 87 ARG A CA 1
ATOM 684 C C . ARG A 1 87 ? -15.148 -0.390 6.021 1.00 88.94 87 ARG A C 1
ATOM 686 O O . ARG A 1 87 ? -15.172 -0.599 4.808 1.00 88.94 87 ARG A O 1
ATOM 693 N N . ARG A 1 88 ? -14.667 0.741 6.540 1.00 89.44 88 ARG A N 1
ATOM 694 C CA . ARG A 1 88 ? -14.078 1.826 5.749 1.00 89.44 88 ARG A CA 1
ATOM 695 C C . ARG A 1 88 ? -12.775 1.398 5.071 1.00 89.44 88 ARG A C 1
ATOM 697 O O . ARG A 1 88 ? -12.638 1.625 3.870 1.00 89.44 88 ARG A O 1
ATOM 704 N N . VAL A 1 89 ? -11.855 0.766 5.800 1.00 88.81 89 VAL A N 1
ATOM 705 C CA . VAL A 1 89 ? -10.579 0.270 5.256 1.00 88.81 89 VAL A CA 1
ATOM 706 C C . VAL A 1 89 ? -10.823 -0.777 4.182 1.00 88.81 89 VAL A C 1
ATOM 708 O O . VAL A 1 89 ? -10.253 -0.671 3.099 1.00 88.81 89 VAL A O 1
ATOM 711 N N . ARG A 1 90 ? -11.728 -1.730 4.436 1.00 88.38 90 ARG A N 1
ATOM 712 C CA . ARG A 1 90 ? -12.121 -2.750 3.460 1.00 88.38 90 ARG A CA 1
ATOM 713 C C . ARG A 1 90 ? -12.592 -2.122 2.145 1.00 88.38 90 ARG A C 1
ATOM 715 O O . ARG A 1 90 ? -12.044 -2.451 1.099 1.00 88.38 90 ARG A O 1
ATOM 722 N N . ARG A 1 91 ? -13.544 -1.180 2.201 1.00 90.06 91 ARG A N 1
ATOM 723 C CA . ARG A 1 91 ? -14.051 -0.484 1.003 1.00 90.06 91 ARG A CA 1
ATOM 724 C C . ARG A 1 91 ? -12.951 0.261 0.249 1.00 90.06 91 ARG A C 1
ATOM 726 O O . ARG A 1 91 ? -12.960 0.288 -0.977 1.00 90.06 91 ARG A O 1
ATOM 733 N N . LEU A 1 92 ? -12.006 0.882 0.961 1.00 86.62 92 LEU A N 1
ATOM 734 C CA . LEU A 1 92 ? -10.906 1.588 0.305 1.00 86.62 92 LEU A CA 1
ATOM 735 C C . LEU A 1 92 ? -9.939 0.617 -0.382 1.00 86.62 92 LEU A C 1
ATOM 737 O O . LEU A 1 92 ? -9.482 0.914 -1.484 1.00 86.62 92 LEU A O 1
ATOM 741 N N . ILE A 1 93 ? -9.628 -0.520 0.245 1.00 86.56 93 ILE A N 1
ATOM 742 C CA . ILE A 1 93 ? -8.778 -1.557 -0.350 1.00 86.56 93 ILE A CA 1
ATOM 743 C C . ILE A 1 93 ? -9.436 -2.117 -1.613 1.00 86.56 93 ILE A C 1
ATOM 745 O O . ILE A 1 93 ? -8.774 -2.151 -2.645 1.00 86.56 93 ILE A O 1
ATOM 749 N N . GLU A 1 94 ? -10.725 -2.470 -1.556 1.00 87.12 94 GLU A N 1
ATOM 750 C CA . GLU A 1 94 ? -11.509 -2.920 -2.720 1.00 87.12 94 GLU A CA 1
ATOM 751 C C . GLU A 1 94 ? -11.434 -1.880 -3.853 1.00 87.12 94 GLU A C 1
ATOM 753 O O . GLU A 1 94 ? -10.933 -2.174 -4.935 1.00 87.12 94 GLU A O 1
ATOM 758 N N . ALA A 1 95 ? -11.770 -0.618 -3.565 1.00 86.19 95 ALA A N 1
ATOM 759 C CA . ALA A 1 95 ? -11.727 0.450 -4.563 1.00 86.19 95 ALA A CA 1
ATOM 760 C C . ALA A 1 95 ? -10.313 0.726 -5.109 1.00 86.19 95 ALA A C 1
ATOM 762 O O . ALA A 1 95 ? -10.157 1.172 -6.245 1.00 86.19 95 ALA A O 1
ATOM 763 N N . THR A 1 96 ? -9.270 0.527 -4.300 1.00 85.00 96 THR A N 1
ATOM 764 C CA . THR A 1 96 ? -7.877 0.681 -4.746 1.00 85.00 96 THR A CA 1
ATOM 765 C C . THR A 1 96 ? -7.479 -0.478 -5.652 1.00 85.00 96 THR A C 1
ATOM 767 O O . THR A 1 96 ? -6.858 -0.241 -6.682 1.00 85.00 96 THR A O 1
ATOM 770 N N . ALA A 1 97 ? -7.871 -1.710 -5.320 1.00 83.06 97 ALA A N 1
ATOM 771 C CA . ALA A 1 97 ? -7.631 -2.877 -6.161 1.00 83.06 97 ALA A CA 1
ATOM 772 C C . ALA A 1 97 ? -8.309 -2.735 -7.533 1.00 83.06 97 ALA A C 1
ATOM 774 O O . ALA A 1 97 ? -7.656 -2.988 -8.544 1.00 83.06 97 ALA A O 1
ATOM 775 N N . ASP A 1 98 ? -9.550 -2.240 -7.579 1.00 83.12 98 ASP A N 1
ATOM 776 C CA . ASP A 1 98 ? -10.271 -1.970 -8.831 1.00 83.12 98 ASP A CA 1
ATOM 777 C C . ASP A 1 98 ? -9.524 -0.941 -9.698 1.00 83.12 98 ASP A C 1
ATOM 779 O O . ASP A 1 98 ? -9.184 -1.215 -10.854 1.00 83.12 98 ASP A O 1
ATOM 783 N N . ARG A 1 99 ? -9.121 0.196 -9.099 1.00 76.81 99 ARG A N 1
ATOM 784 C CA . ARG A 1 99 ? -8.324 1.236 -9.781 1.00 76.81 99 ARG A CA 1
ATOM 785 C C . ARG A 1 99 ? -7.000 0.707 -10.338 1.00 76.81 99 ARG A C 1
ATOM 787 O O . ARG A 1 99 ? -6.576 1.137 -11.407 1.00 76.81 99 ARG A O 1
ATOM 794 N N . LEU A 1 100 ? -6.321 -0.187 -9.616 1.00 74.44 100 LEU A N 1
ATOM 795 C CA . LEU A 1 100 ? -5.035 -0.751 -10.045 1.00 74.44 100 LEU A CA 1
ATOM 796 C C . LEU A 1 100 ? -5.183 -1.846 -11.105 1.00 74.44 100 LEU A C 1
ATOM 798 O O . LEU A 1 100 ? -4.322 -1.949 -11.984 1.00 74.44 100 LEU A O 1
ATOM 802 N N . GLY A 1 101 ? -6.255 -2.636 -11.014 1.00 72.94 101 GLY A N 1
ATOM 803 C CA . GLY A 1 101 ? -6.596 -3.716 -11.937 1.00 72.94 101 GLY A CA 1
ATOM 804 C C . GLY A 1 101 ? -7.218 -3.248 -13.253 1.00 72.94 101 GLY A C 1
ATOM 805 O O . GLY A 1 101 ? -7.383 -4.065 -14.155 1.00 72.94 101 GLY A O 1
ATOM 806 N N . GLY A 1 102 ? -7.538 -1.955 -13.381 1.00 59.09 102 GLY A N 1
ATOM 807 C CA . GLY A 1 102 ? -8.132 -1.382 -14.591 1.00 59.09 102 GLY A CA 1
ATOM 808 C C . GLY A 1 102 ? -9.566 -1.855 -14.849 1.00 59.09 102 GLY A C 1
ATOM 809 O O . GLY A 1 102 ? -9.950 -1.976 -16.012 1.00 59.09 102 GLY A O 1
ATOM 810 N N . ARG A 1 103 ? -10.320 -2.166 -13.786 1.00 44.53 103 ARG A N 1
ATOM 811 C CA . ARG A 1 103 ? -11.748 -2.507 -13.837 1.00 44.53 103 ARG A CA 1
ATOM 812 C C . ARG A 1 103 ? -12.606 -1.354 -13.341 1.00 44.53 103 ARG A C 1
ATOM 814 O O . ARG A 1 103 ? -12.181 -0.683 -12.376 1.00 44.53 103 ARG A O 1
#

Secondary structure (DSSP, 8-state):
-PPPHHHHHHHHHHHHHTTS-HHHHHHHHHH------HHHHHHHHHHHHHHHHHHHHHHHHHHHHHHHHHHHSS--TTHHHHHHHHHHHHHHHHHHHHHHHT-

Sequence (103 aa):
MSVTPEEDAHLRARAEVLEVTVPRLLFESAMNAQVRTDTEWRLVVAELFRASKLLQKTSENMNQLARFANSTGQFPAEAVEAAEEYRRVRRLIEATADRLGGR

Radius of gyration: 21.96 Å; chains: 1; bounding box: 47×25×64 Å

Foldseek 3Di:
DDQDPVSVVVLVVVCVVVVHDSVVVVVCVVPDPDPDDPVNVVVLVVLVVVLVVLVVVLVVVVVVQVVVCVVPVDRDPCVVVSVVSVVVSVVSVVVSCCVVVVD